Protein AF-A0A7W0KZ09-F1 (afdb_monomer)

Secondary structure (DSSP, 8-state):
--B---B--S-TTSS---HHHHHHTTS-STT-TTEEE-SSEEEEEEEETTEEEEEEEE-TTSS-EEEEESTTHHHHHHHHHHHHTTTSPPPP--SS-HHHHHHHHHTTT------S-HHHHHHHHHHTTT--

Sequence (132 aa):
MPTAGAALDAPVGAVPLEPMRTLSWYRHGRGDPTTELSSAGMWRASWTPDGPATVHLDWSSGAAVVESWGPGGDHAGRAAVAMLAADRVPPTPADVHPLVTEAARRHRGVRSGASGDLYHALLPTILAQRIT

Mean predicted aligned error: 6.08 Å

Structure (mmCIF, N/CA/C/O backbone):
data_AF-A0A7W0KZ09-F1
#
_entry.id   AF-A0A7W0KZ09-F1
#
loop_
_atom_site.group_PDB
_atom_site.id
_atom_site.type_symbol
_atom_site.label_atom_id
_atom_site.label_alt_id
_atom_site.label_comp_id
_atom_site.label_asym_id
_atom_site.label_entity_id
_atom_site.label_seq_id
_atom_site.pdbx_PDB_ins_code
_atom_site.Cartn_x
_atom_site.Cartn_y
_atom_site.Cartn_z
_atom_site.occupancy
_atom_site.B_iso_or_equiv
_atom_site.auth_seq_id
_atom_site.auth_comp_id
_atom_site.auth_asym_id
_atom_site.auth_atom_id
_atom_site.pdbx_PDB_model_num
ATOM 1 N N . MET A 1 1 ? 1.837 7.686 -21.867 1.00 52.03 1 MET A N 1
ATOM 2 C CA . MET A 1 1 ? 0.389 7.774 -21.588 1.00 52.03 1 MET A CA 1
ATOM 3 C C . MET A 1 1 ? 0.114 6.932 -20.351 1.00 52.03 1 MET A C 1
ATOM 5 O O . MET A 1 1 ? 0.733 5.876 -20.268 1.00 52.03 1 MET A O 1
ATOM 9 N N . PRO A 1 2 ? -0.714 7.382 -19.390 1.00 55.72 2 PRO A N 1
ATOM 10 C CA . PRO 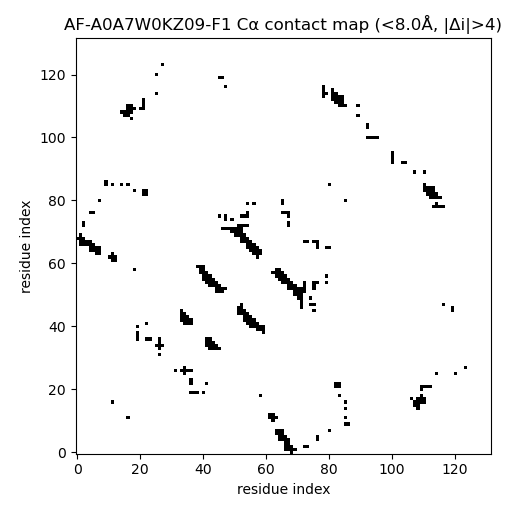A 1 2 ? -1.267 6.490 -18.369 1.00 55.72 2 PRO A CA 1
ATOM 11 C C . PRO A 1 2 ? -1.896 5.283 -19.064 1.00 55.72 2 PRO A C 1
ATOM 13 O O . PRO A 1 2 ? -2.609 5.467 -20.055 1.00 55.72 2 PRO A O 1
ATOM 16 N N . THR A 1 3 ? -1.640 4.071 -18.582 1.00 58.28 3 THR A N 1
ATOM 17 C CA . THR A 1 3 ? -2.498 2.944 -18.952 1.00 58.28 3 THR A CA 1
ATOM 18 C C . THR A 1 3 ? -3.756 3.148 -18.123 1.00 58.28 3 THR A C 1
ATOM 20 O O . THR A 1 3 ? -3.677 3.158 -16.895 1.00 58.28 3 THR A O 1
ATOM 23 N N . ALA A 1 4 ? -4.867 3.482 -18.786 1.00 50.03 4 ALA A N 1
ATOM 24 C CA . ALA A 1 4 ? -6.090 3.917 -18.121 1.00 50.03 4 ALA A CA 1
ATOM 25 C C . ALA A 1 4 ? -6.450 2.964 -16.974 1.00 50.03 4 ALA A C 1
ATOM 27 O O . ALA A 1 4 ? -6.497 1.747 -17.153 1.00 50.03 4 ALA A O 1
ATOM 28 N N . GLY A 1 5 ? -6.631 3.570 -15.800 1.00 46.84 5 GLY A N 1
ATOM 29 C CA . GLY A 1 5 ? -6.838 2.907 -14.530 1.00 46.84 5 GLY A CA 1
ATOM 30 C C . GLY A 1 5 ? -7.958 1.885 -14.589 1.00 46.84 5 GLY A C 1
ATOM 31 O O . GLY A 1 5 ? -9.051 2.171 -15.080 1.00 46.84 5 GLY A O 1
ATOM 32 N N . ALA A 1 6 ? -7.698 0.695 -14.053 1.00 49.59 6 ALA A N 1
ATOM 33 C CA . ALA A 1 6 ? -8.784 -0.164 -13.630 1.00 49.59 6 ALA A CA 1
ATOM 34 C C . ALA A 1 6 ? -9.542 0.603 -12.541 1.00 49.59 6 ALA A C 1
ATOM 36 O O . ALA A 1 6 ? -9.096 0.680 -11.394 1.00 49.59 6 ALA A O 1
ATOM 37 N N . ALA A 1 7 ? -10.669 1.214 -12.909 1.00 47.88 7 ALA A N 1
ATOM 38 C CA . ALA A 1 7 ? -11.640 1.634 -11.924 1.00 47.88 7 ALA A CA 1
ATOM 39 C C . ALA A 1 7 ? -11.978 0.389 -11.106 1.00 47.88 7 ALA A C 1
ATOM 41 O O . ALA A 1 7 ? -12.331 -0.660 -11.653 1.00 47.88 7 ALA A O 1
ATOM 42 N N . LEU A 1 8 ? -11.833 0.488 -9.791 1.00 49.53 8 LEU A N 1
ATOM 43 C CA . LEU A 1 8 ? -12.543 -0.441 -8.947 1.00 49.53 8 LEU A CA 1
ATOM 44 C C . LEU A 1 8 ? -14.027 -0.140 -9.135 1.00 49.53 8 LEU A C 1
ATOM 46 O O . LEU A 1 8 ? -14.566 0.738 -8.476 1.00 49.53 8 LEU A O 1
ATOM 50 N N . ASP A 1 9 ? -14.704 -0.931 -9.966 1.00 42.09 9 ASP A N 1
ATOM 51 C CA . ASP A 1 9 ? -16.166 -1.088 -9.918 1.00 42.09 9 ASP A CA 1
ATOM 52 C C . ASP A 1 9 ? -16.609 -1.801 -8.620 1.00 42.09 9 ASP A C 1
ATOM 54 O O . ASP A 1 9 ? -17.742 -2.256 -8.485 1.00 42.09 9 ASP A O 1
ATOM 58 N N . ALA A 1 10 ? -15.718 -1.919 -7.631 1.00 42.12 10 ALA A N 1
ATOM 59 C CA . ALA A 1 10 ? -16.095 -2.248 -6.275 1.00 42.12 10 ALA A CA 1
ATOM 60 C C . ALA A 1 10 ? -16.625 -0.962 -5.625 1.00 42.12 10 ALA A C 1
ATOM 62 O O . ALA A 1 10 ? -15.835 -0.053 -5.353 1.00 42.12 10 ALA A O 1
ATOM 63 N N . PRO A 1 11 ? -17.936 -0.847 -5.344 1.00 45.50 11 PRO A N 1
ATOM 64 C CA . PRO A 1 11 ? -18.437 0.284 -4.590 1.00 45.50 11 PRO A CA 1
ATOM 65 C C . PRO A 1 11 ? -17.756 0.281 -3.221 1.00 45.50 11 PRO A C 1
ATOM 67 O O . PRO A 1 11 ? -18.100 -0.503 -2.337 1.00 45.50 11 PRO A O 1
ATOM 70 N N . VAL A 1 12 ? -16.836 1.222 -3.013 1.00 50.22 12 VAL A N 1
ATOM 71 C CA . VAL A 1 12 ? -16.247 1.529 -1.698 1.00 50.22 12 VAL A CA 1
ATOM 72 C C . VAL A 1 12 ? -17.326 1.944 -0.672 1.00 50.22 12 VAL A C 1
ATOM 74 O O . VAL A 1 12 ? -17.047 2.077 0.513 1.00 50.22 12 VAL A O 1
ATOM 77 N N . GLY A 1 13 ? -18.591 2.076 -1.089 1.00 46.03 13 GLY A N 1
ATOM 78 C CA . GLY A 1 13 ? -19.722 2.458 -0.246 1.00 46.03 13 GLY A CA 1
ATOM 79 C C . GLY A 1 13 ? -20.557 1.328 0.375 1.00 46.03 13 GLY A C 1
ATOM 80 O O . GLY A 1 13 ? -21.361 1.629 1.252 1.00 46.03 13 GLY A O 1
ATOM 81 N N . ALA A 1 14 ? -20.423 0.055 -0.029 1.00 54.62 14 ALA A N 1
ATOM 82 C CA . ALA A 1 14 ? -21.292 -1.005 0.519 1.00 54.62 14 ALA A CA 1
ATOM 83 C C . ALA A 1 14 ? -20.873 -1.466 1.929 1.00 54.62 14 ALA A C 1
ATOM 85 O O . ALA A 1 14 ? -21.700 -1.935 2.712 1.00 54.62 14 ALA A O 1
ATOM 86 N N . VAL A 1 15 ? -19.588 -1.319 2.265 1.00 62.88 15 VAL A N 1
ATOM 87 C CA . VAL A 1 15 ? -19.010 -1.708 3.556 1.00 62.88 15 VAL A CA 1
ATOM 88 C C . VAL A 1 15 ? -18.068 -0.590 4.015 1.00 62.88 15 VAL A C 1
ATOM 90 O O . VAL A 1 15 ? -17.276 -0.126 3.198 1.00 62.88 15 VAL A O 1
ATOM 93 N N . PRO A 1 1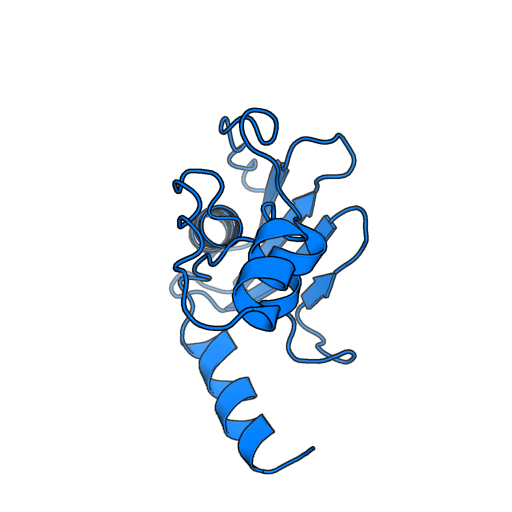6 ? -18.093 -0.162 5.294 1.00 74.94 16 PRO A N 1
ATOM 94 C CA . PRO A 1 16 ? -17.195 0.884 5.786 1.00 74.94 16 PRO A CA 1
ATOM 95 C C . PRO A 1 16 ? -15.731 0.565 5.465 1.00 74.94 16 PRO A C 1
ATOM 97 O O . PRO A 1 16 ? -15.279 -0.533 5.787 1.00 74.94 16 PRO A O 1
ATOM 100 N N . LEU A 1 17 ? -14.993 1.505 4.869 1.00 85.38 17 LEU A N 1
ATOM 101 C CA . LEU A 1 17 ? -13.561 1.398 4.573 1.00 85.38 17 LEU A CA 1
ATOM 102 C C . LEU A 1 17 ? -12.814 2.565 5.232 1.00 85.38 17 LEU A C 1
ATOM 104 O O . LEU A 1 17 ? -13.272 3.703 5.190 1.00 85.38 17 LEU A O 1
ATOM 108 N N . GLU A 1 18 ? -11.648 2.293 5.818 1.00 90.06 18 GLU A N 1
ATOM 109 C CA . GLU A 1 18 ? -10.709 3.305 6.320 1.00 90.06 18 GLU A CA 1
ATOM 110 C C . GLU A 1 18 ? -9.415 3.249 5.482 1.00 90.06 18 GLU A C 1
ATOM 112 O O . GLU A 1 18 ? -8.449 2.598 5.907 1.00 90.06 18 GLU A O 1
ATOM 117 N N . PRO A 1 19 ? -9.363 3.890 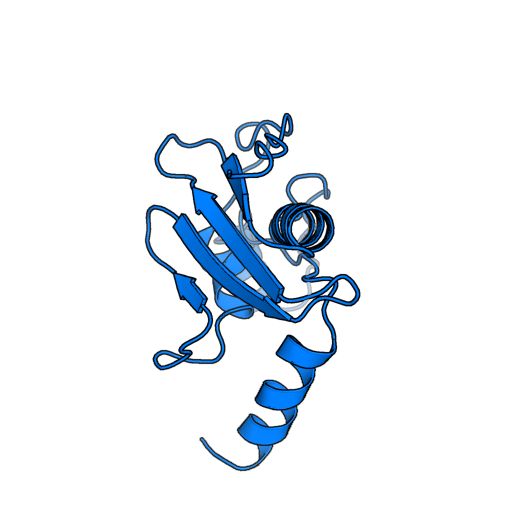4.290 1.00 91.31 19 PRO A N 1
ATOM 118 C CA . PRO A 1 19 ? -8.250 3.737 3.347 1.00 91.31 19 PRO A CA 1
ATOM 119 C C . PRO A 1 19 ? -6.910 4.151 3.943 1.00 91.31 19 PRO A C 1
ATOM 121 O O . PRO A 1 19 ? -5.945 3.400 3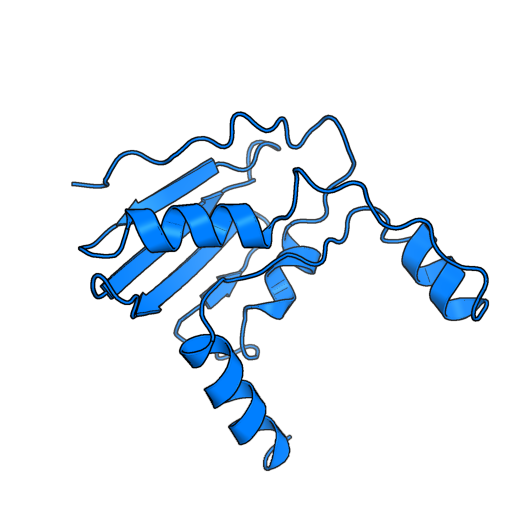.862 1.00 91.31 19 PRO A O 1
ATOM 124 N N . MET A 1 20 ? -6.861 5.291 4.639 1.00 92.31 20 MET A N 1
ATOM 125 C CA . MET A 1 20 ? -5.630 5.768 5.272 1.00 92.31 20 MET A CA 1
ATOM 126 C C . MET A 1 20 ? -5.028 4.746 6.236 1.00 92.31 20 MET A C 1
ATOM 128 O O . MET A 1 20 ? -3.831 4.487 6.190 1.00 92.31 20 MET A O 1
ATOM 132 N N . ARG A 1 21 ? -5.838 4.162 7.129 1.00 92.44 21 ARG A N 1
ATOM 133 C CA . ARG A 1 21 ? -5.336 3.185 8.106 1.00 92.44 21 ARG A CA 1
ATOM 134 C C . ARG A 1 21 ? -4.955 1.877 7.432 1.00 92.44 21 ARG A C 1
ATOM 136 O O . ARG A 1 21 ? -3.883 1.355 7.712 1.00 92.44 21 ARG A O 1
ATOM 143 N N . THR A 1 22 ? -5.799 1.404 6.521 1.00 92.62 22 THR A N 1
ATOM 144 C CA . THR A 1 22 ? -5.569 0.193 5.722 1.00 92.62 22 THR A CA 1
ATOM 145 C C . THR A 1 22 ? -4.254 0.280 4.951 1.00 92.62 22 THR A C 1
ATOM 147 O O . THR A 1 22 ? -3.429 -0.625 5.019 1.00 92.62 22 THR A O 1
ATOM 150 N N . LEU A 1 23 ? -4.020 1.400 4.269 1.00 94.25 23 LEU A N 1
ATOM 151 C CA . LEU A 1 23 ? -2.863 1.574 3.401 1.00 94.25 23 LEU A CA 1
ATOM 152 C C . LEU A 1 23 ? -1.607 2.045 4.142 1.00 94.25 23 LEU A C 1
ATOM 154 O O . LEU A 1 23 ? -0.502 1.883 3.627 1.00 94.25 23 LEU A O 1
ATOM 158 N N . SER A 1 24 ? -1.742 2.571 5.366 1.00 93.44 24 SER A N 1
ATOM 159 C CA . SER A 1 24 ? -0.598 3.013 6.177 1.00 93.44 24 SER A CA 1
ATOM 160 C C . SER A 1 24 ? 0.450 1.928 6.401 1.00 93.44 24 SER A C 1
ATOM 162 O O . SER A 1 24 ? 1.627 2.255 6.533 1.00 93.44 24 SER A O 1
ATOM 164 N N . TRP A 1 25 ? 0.039 0.657 6.383 1.00 89.94 25 TRP A N 1
ATOM 165 C CA . TRP A 1 25 ? 0.924 -0.490 6.563 1.00 89.94 25 TRP A CA 1
ATOM 166 C C . TRP A 1 25 ? 1.955 -0.656 5.440 1.00 89.94 25 TRP A C 1
ATOM 168 O O . TRP A 1 25 ? 3.001 -1.265 5.643 1.00 89.94 25 TRP A O 1
ATOM 178 N N . TYR A 1 26 ? 1.680 -0.099 4.261 1.00 92.75 26 TYR A N 1
ATOM 179 C CA . TYR A 1 26 ? 2.556 -0.208 3.099 1.00 92.75 26 TYR A CA 1
ATOM 180 C C . TYR A 1 26 ? 3.572 0.931 2.998 1.00 92.75 26 TYR A C 1
ATOM 182 O O . TYR A 1 26 ? 4.471 0.855 2.165 1.00 92.75 26 TYR A O 1
ATOM 190 N N . ARG A 1 27 ? 3.461 1.967 3.839 1.00 93.31 27 ARG A N 1
ATOM 191 C CA . ARG A 1 27 ? 4.453 3.042 3.927 1.00 93.31 27 ARG A CA 1
ATOM 192 C C . ARG A 1 27 ? 5.497 2.697 4.989 1.00 93.31 27 ARG A C 1
ATOM 194 O O . ARG A 1 27 ? 5.180 2.622 6.179 1.00 93.31 27 ARG A O 1
ATOM 201 N N . HIS A 1 28 ? 6.752 2.554 4.586 1.00 89.69 28 HIS A N 1
ATOM 202 C CA . HIS A 1 28 ? 7.854 2.142 5.455 1.00 89.69 28 HIS A CA 1
ATOM 203 C C . HIS A 1 28 ? 8.446 3.320 6.245 1.00 89.69 28 HIS A C 1
ATOM 205 O O . HIS A 1 28 ? 9.568 3.766 6.019 1.00 89.69 28 HIS A O 1
ATOM 211 N N . GLY A 1 29 ? 7.669 3.823 7.208 1.00 86.69 29 GLY A N 1
ATOM 212 C CA . GLY A 1 29 ? 8.038 4.967 8.046 1.00 86.69 29 GLY A CA 1
ATOM 213 C C . GLY A 1 29 ? 7.678 6.321 7.425 1.00 86.69 29 GLY A C 1
ATOM 214 O O . GLY A 1 29 ? 7.132 6.409 6.331 1.00 86.69 29 GLY A O 1
ATOM 215 N N . ARG A 1 30 ? 7.929 7.421 8.149 1.00 86.19 30 ARG A N 1
ATOM 216 C CA . ARG A 1 30 ? 7.574 8.778 7.674 1.00 86.19 30 ARG A CA 1
ATOM 217 C C . ARG A 1 30 ? 8.445 9.276 6.518 1.00 86.19 30 ARG A C 1
ATOM 219 O O . ARG A 1 30 ? 7.985 10.129 5.774 1.00 86.19 30 ARG A O 1
ATOM 226 N N . GLY A 1 31 ? 9.677 8.781 6.414 1.00 88.12 31 GLY A N 1
ATOM 227 C CA . GLY A 1 31 ? 10.646 9.174 5.389 1.00 88.12 31 GLY A CA 1
ATOM 228 C C . GLY A 1 31 ? 10.702 8.230 4.190 1.00 88.12 31 GLY A C 1
ATOM 229 O O . GLY A 1 31 ? 11.691 8.271 3.469 1.00 88.12 31 GLY A O 1
ATOM 230 N N . ASP A 1 32 ? 9.704 7.358 4.012 1.00 92.00 32 ASP A N 1
ATOM 231 C CA . ASP A 1 32 ? 9.635 6.442 2.872 1.00 92.00 32 ASP A CA 1
ATOM 232 C C . ASP A 1 32 ? 9.599 7.244 1.555 1.00 92.00 32 ASP A C 1
ATOM 234 O O . ASP A 1 32 ? 8.605 7.923 1.290 1.00 92.00 32 ASP A O 1
ATOM 238 N N . PRO A 1 33 ? 10.651 7.183 0.717 1.00 92.62 33 PRO A N 1
ATOM 239 C CA . PRO A 1 33 ? 10.700 7.954 -0.521 1.00 92.62 33 PRO A CA 1
ATOM 240 C C . PRO A 1 33 ? 9.842 7.335 -1.633 1.00 92.62 33 PRO A C 1
ATOM 242 O O . PRO A 1 33 ? 9.685 7.939 -2.691 1.00 92.62 33 PRO A O 1
ATOM 245 N N . THR A 1 34 ? 9.323 6.122 -1.428 1.00 93.81 34 THR A N 1
ATOM 246 C CA . THR A 1 34 ? 8.563 5.369 -2.431 1.00 93.81 34 THR A CA 1
ATOM 247 C C . THR A 1 34 ? 7.060 5.440 -2.221 1.00 93.81 34 THR A C 1
ATOM 249 O O . THR A 1 34 ? 6.328 5.100 -3.147 1.00 93.81 34 THR A O 1
ATOM 252 N N . THR A 1 35 ? 6.592 5.879 -1.047 1.00 95.56 35 THR A N 1
ATOM 253 C CA . THR A 1 35 ? 5.165 5.898 -0.706 1.00 95.56 35 THR A CA 1
ATOM 254 C C . THR A 1 35 ? 4.755 7.214 -0.043 1.00 95.56 35 THR A C 1
ATOM 256 O O . THR A 1 35 ? 5.129 7.498 1.096 1.00 95.56 35 THR A O 1
ATOM 259 N N . GLU A 1 36 ? 3.888 7.975 -0.708 1.00 96.50 36 GLU A N 1
ATOM 260 C CA . GLU A 1 36 ? 3.202 9.130 -0.126 1.00 96.50 36 GLU A CA 1
ATOM 261 C C . GLU A 1 36 ? 1.778 8.733 0.268 1.00 96.50 36 GLU A C 1
ATOM 263 O O . GLU A 1 36 ? 1.076 8.074 -0.493 1.00 96.50 36 GLU A O 1
ATOM 268 N N . LEU A 1 37 ? 1.335 9.132 1.462 1.00 96.19 37 LEU A N 1
ATOM 269 C CA . LEU A 1 37 ? -0.000 8.818 1.968 1.00 96.19 37 LEU A CA 1
ATOM 270 C C . LEU A 1 37 ? -0.614 10.051 2.627 1.00 96.19 37 LEU A C 1
ATOM 272 O O . LEU A 1 37 ? -0.052 10.581 3.592 1.00 96.19 37 LEU A O 1
ATOM 276 N N . SER A 1 38 ? -1.786 10.455 2.142 1.00 94.62 38 SER A N 1
ATOM 277 C CA . SER A 1 38 ? -2.546 11.617 2.603 1.00 94.62 38 SER A CA 1
ATOM 278 C C . SER A 1 38 ? -3.987 11.237 2.960 1.00 94.62 38 SER A C 1
ATOM 280 O O . SER A 1 38 ? -4.365 10.069 2.924 1.00 94.62 38 SER A O 1
ATOM 282 N N . SER A 1 39 ? -4.809 12.223 3.324 1.00 92.62 39 SER A N 1
ATOM 283 C CA . SER A 1 39 ? -6.250 12.020 3.509 1.00 92.62 39 SER A CA 1
ATOM 284 C C . SER A 1 39 ? -7.020 11.828 2.208 1.00 92.62 39 SER A C 1
ATOM 286 O O . SER A 1 39 ? -8.148 11.350 2.267 1.00 92.62 39 SER A O 1
ATOM 288 N N . ALA A 1 40 ? -6.435 12.189 1.064 1.00 92.62 40 ALA A N 1
ATOM 289 C CA . ALA A 1 40 ? -7.081 12.127 -0.244 1.00 92.62 40 ALA A CA 1
ATOM 290 C C . ALA A 1 40 ? -6.626 10.928 -1.086 1.00 92.62 40 ALA A C 1
ATOM 292 O O . ALA A 1 40 ? -7.365 10.501 -1.968 1.00 92.62 40 ALA A O 1
ATOM 293 N N . GLY A 1 41 ? -5.441 10.377 -0.817 1.00 95.31 41 GLY A N 1
ATOM 294 C CA . GLY A 1 41 ? -4.903 9.309 -1.643 1.00 95.31 41 GLY A CA 1
ATOM 295 C C . GLY A 1 41 ? -3.551 8.763 -1.200 1.00 95.31 41 GLY A C 1
ATOM 296 O O . GLY A 1 41 ? -2.962 9.201 -0.204 1.00 95.31 41 GLY A O 1
ATOM 297 N N . MET A 1 42 ? -3.061 7.800 -1.975 1.00 96.62 42 MET A N 1
ATOM 298 C CA . MET A 1 42 ? -1.738 7.203 -1.844 1.00 96.62 42 MET A CA 1
ATOM 299 C C . MET A 1 42 ? -1.027 7.193 -3.194 1.00 96.62 42 MET A C 1
ATOM 301 O O . MET A 1 42 ? -1.574 6.690 -4.173 1.00 96.62 42 MET A O 1
ATOM 305 N N . TRP A 1 43 ? 0.217 7.658 -3.217 1.00 97.06 43 TRP A N 1
ATOM 306 C CA . TRP A 1 43 ? 1.144 7.422 -4.321 1.00 97.06 43 TRP A CA 1
ATOM 307 C C . TRP A 1 43 ? 2.141 6.352 -3.917 1.00 97.06 43 TRP A C 1
ATOM 309 O O . TRP A 1 43 ? 2.647 6.373 -2.794 1.00 97.06 43 TRP A O 1
ATOM 319 N N . ARG A 1 44 ? 2.450 5.431 -4.829 1.00 96.06 44 ARG A N 1
ATOM 320 C CA . ARG A 1 44 ? 3.493 4.429 -4.609 1.00 96.06 44 ARG A CA 1
ATOM 321 C C . ARG A 1 44 ? 4.282 4.169 -5.883 1.00 96.06 44 ARG A C 1
ATOM 323 O O . ARG A 1 44 ? 3.699 3.847 -6.914 1.00 96.06 44 ARG A O 1
ATOM 330 N N . ALA A 1 45 ? 5.602 4.259 -5.792 1.00 95.69 45 ALA A N 1
ATOM 331 C CA . ALA A 1 45 ? 6.525 3.777 -6.810 1.00 95.69 45 ALA A CA 1
ATOM 332 C C . ALA A 1 45 ? 7.035 2.385 -6.417 1.00 95.69 45 ALA A C 1
ATOM 334 O O . ALA A 1 45 ? 7.349 2.131 -5.254 1.00 95.69 45 ALA A O 1
ATOM 335 N N . SER A 1 46 ? 7.099 1.451 -7.360 1.00 93.69 46 SER A N 1
ATOM 336 C CA . SER A 1 46 ? 7.559 0.083 -7.099 1.00 93.69 46 SER A CA 1
ATOM 337 C C . SER A 1 46 ? 8.267 -0.507 -8.315 1.00 93.69 46 SER A C 1
ATOM 339 O O . SER A 1 46 ? 8.067 -0.091 -9.457 1.00 93.69 46 SER A O 1
ATOM 341 N N . TRP A 1 47 ? 9.120 -1.493 -8.054 1.00 94.00 47 TRP A N 1
ATOM 342 C CA . TRP A 1 47 ? 9.731 -2.318 -9.090 1.00 94.00 47 TRP A CA 1
ATOM 343 C C . TRP A 1 47 ? 8.984 -3.642 -9.154 1.00 94.00 47 TRP A C 1
ATOM 345 O O . TRP A 1 47 ? 9.068 -4.431 -8.217 1.00 94.00 47 TRP A O 1
ATOM 355 N N . THR A 1 48 ? 8.258 -3.869 -10.243 1.00 92.56 48 THR A N 1
ATOM 356 C CA . THR A 1 48 ? 7.464 -5.085 -10.455 1.00 92.56 48 THR A CA 1
ATOM 357 C C . THR A 1 48 ? 8.239 -6.091 -11.317 1.00 92.56 48 THR A C 1
ATOM 359 O O . THR A 1 48 ? 9.239 -5.714 -11.939 1.00 92.56 48 THR A O 1
ATOM 362 N N . PRO A 1 49 ? 7.787 -7.355 -11.426 1.00 91.56 49 PRO A N 1
ATOM 363 C CA . PRO A 1 49 ? 8.362 -8.315 -12.373 1.00 91.56 49 PRO A CA 1
ATOM 364 C C . PRO A 1 49 ? 8.361 -7.826 -13.830 1.00 91.56 49 PRO A C 1
ATOM 366 O O . PRO A 1 49 ? 9.270 -8.163 -14.584 1.00 91.56 49 PRO A O 1
ATOM 369 N N . ASP A 1 50 ? 7.385 -6.990 -14.195 1.00 92.50 50 ASP A N 1
ATOM 370 C CA . ASP A 1 50 ? 7.205 -6.445 -15.546 1.00 92.50 50 ASP A CA 1
ATOM 371 C C . ASP A 1 50 ? 7.931 -5.093 -15.741 1.00 92.50 50 ASP A C 1
ATOM 373 O O . ASP A 1 50 ? 7.859 -4.476 -16.803 1.00 92.50 50 ASP A O 1
ATOM 377 N N . GLY A 1 51 ? 8.662 -4.621 -14.722 1.00 94.69 51 GLY A N 1
ATOM 378 C CA . GLY A 1 51 ? 9.439 -3.381 -14.739 1.00 94.69 51 GLY A CA 1
ATOM 379 C C . GLY A 1 51 ? 8.940 -2.315 -13.753 1.00 94.69 51 GLY A C 1
ATOM 380 O O . GLY A 1 51 ? 8.088 -2.591 -12.899 1.00 94.69 51 GLY A O 1
ATOM 381 N N . PRO A 1 52 ? 9.490 -1.088 -13.821 1.00 95.62 52 PRO A N 1
ATOM 382 C CA . PRO A 1 52 ? 9.129 -0.016 -12.902 1.00 95.62 52 PRO A CA 1
ATOM 383 C C . PRO A 1 52 ? 7.681 0.425 -13.114 1.00 95.62 52 PRO A C 1
ATOM 385 O O . PRO A 1 52 ? 7.193 0.492 -14.247 1.00 95.62 52 PRO A O 1
ATOM 388 N N . ALA A 1 53 ? 7.012 0.753 -12.016 1.00 95.50 53 ALA A N 1
ATOM 389 C CA . ALA A 1 53 ? 5.648 1.240 -12.039 1.00 95.50 53 ALA A CA 1
ATOM 390 C C . ALA A 1 53 ? 5.399 2.286 -10.956 1.00 95.50 53 ALA A C 1
ATOM 392 O O . ALA A 1 53 ? 5.991 2.246 -9.876 1.00 95.50 53 ALA A O 1
ATOM 393 N N . THR A 1 54 ? 4.458 3.175 -11.242 1.00 96.69 54 THR A N 1
ATOM 394 C CA . THR A 1 54 ? 3.873 4.081 -10.255 1.00 96.69 54 THR A CA 1
ATOM 395 C C . THR A 1 54 ? 2.379 3.823 -10.206 1.00 96.69 54 THR A C 1
ATOM 397 O O . THR A 1 54 ? 1.773 3.553 -11.242 1.00 96.69 54 THR A O 1
ATOM 400 N N . VAL A 1 55 ? 1.788 3.919 -9.020 1.00 95.75 55 VAL A N 1
ATOM 401 C CA . VAL A 1 55 ? 0.338 3.907 -8.825 1.00 95.75 55 VAL A CA 1
ATOM 402 C C . VAL A 1 55 ? -0.115 5.096 -8.003 1.00 95.75 55 VAL A C 1
ATOM 404 O O . VAL A 1 55 ? 0.604 5.563 -7.116 1.00 95.75 55 VAL A O 1
ATOM 407 N N . HIS A 1 56 ? -1.332 5.535 -8.290 1.00 96.50 56 HIS A N 1
ATOM 408 C CA . HIS A 1 56 ? -2.073 6.513 -7.516 1.00 96.50 56 HIS A CA 1
ATOM 409 C C . HIS A 1 56 ? -3.415 5.897 -7.140 1.00 96.50 56 HIS A C 1
ATOM 411 O O . HIS A 1 56 ? -4.168 5.479 -8.017 1.00 96.50 56 HIS A O 1
ATOM 417 N N . LEU A 1 57 ? -3.697 5.814 -5.843 1.00 94.44 57 LEU A N 1
ATOM 418 C CA . LEU A 1 57 ? -5.036 5.538 -5.343 1.00 94.44 57 LEU A CA 1
ATOM 419 C C . LEU A 1 57 ? -5.637 6.841 -4.837 1.00 94.44 57 LEU A C 1
ATOM 421 O O . LEU A 1 57 ? -5.173 7.360 -3.825 1.00 94.44 57 LEU A O 1
ATOM 425 N N . ASP A 1 58 ? -6.675 7.326 -5.502 1.00 93.06 58 ASP A N 1
ATOM 426 C CA . ASP A 1 58 ? -7.452 8.490 -5.082 1.00 93.06 58 ASP A CA 1
ATOM 427 C C . ASP A 1 58 ? -8.742 8.018 -4.411 1.00 93.06 58 ASP A C 1
ATOM 429 O O . ASP A 1 58 ? -9.452 7.187 -4.967 1.00 93.06 58 ASP A O 1
ATOM 433 N N . TRP A 1 59 ? -9.063 8.529 -3.225 1.00 90.94 59 TRP A N 1
ATOM 434 C CA . TRP A 1 59 ? -10.368 8.322 -2.581 1.00 90.94 59 TRP A CA 1
ATOM 435 C C . TRP A 1 59 ? -11.014 9.634 -2.123 1.00 90.94 59 TRP A C 1
ATOM 437 O O . TRP A 1 59 ? -11.891 9.641 -1.255 1.00 90.94 59 TRP A O 1
ATOM 447 N N . SER A 1 60 ? -10.602 10.760 -2.702 1.00 89.88 60 SER A N 1
ATOM 448 C CA . SER A 1 60 ? -11.095 12.101 -2.374 1.00 89.88 60 SER A CA 1
ATOM 449 C C . SER A 1 60 ? -12.594 12.270 -2.644 1.00 89.88 60 SER A C 1
ATOM 451 O O . SER A 1 60 ? -13.276 13.011 -1.937 1.00 89.88 60 SER A O 1
ATOM 453 N N . SER A 1 61 ? -13.121 11.534 -3.624 1.00 85.62 61 SER A N 1
ATOM 454 C CA . SER A 1 61 ? -14.538 11.526 -4.006 1.00 85.62 61 SER A CA 1
ATOM 455 C C . SER A 1 61 ? -15.416 10.605 -3.146 1.00 85.62 61 SER A C 1
ATOM 457 O O . SER A 1 61 ? -16.629 10.547 -3.343 1.00 85.62 61 SER A O 1
ATOM 459 N N . GLY A 1 62 ? -14.822 9.860 -2.206 1.00 80.12 62 GLY A N 1
ATOM 460 C CA . GLY A 1 62 ? -15.495 8.806 -1.440 1.00 80.12 62 GLY A CA 1
ATOM 461 C C . GLY A 1 62 ? -15.514 7.436 -2.132 1.00 80.12 62 GLY A C 1
ATOM 462 O O . GLY A 1 62 ? -15.856 6.443 -1.491 1.00 80.12 62 GLY A O 1
ATOM 463 N N . ALA A 1 63 ? -15.095 7.354 -3.398 1.00 80.50 63 ALA A N 1
ATOM 464 C CA . ALA A 1 63 ? -14.817 6.106 -4.104 1.00 80.50 63 ALA A CA 1
ATOM 465 C C . ALA A 1 63 ? -13.319 5.997 -4.414 1.00 80.50 63 ALA A C 1
ATOM 467 O O . ALA A 1 63 ? -12.698 6.997 -4.767 1.00 80.50 63 ALA A O 1
ATOM 468 N N . ALA A 1 64 ? -12.744 4.797 -4.279 1.00 84.19 64 ALA A N 1
ATOM 469 C CA . ALA A 1 64 ? -11.332 4.574 -4.578 1.00 84.19 64 ALA A CA 1
ATOM 470 C C . ALA A 1 64 ? -11.122 4.349 -6.082 1.00 84.19 64 ALA A C 1
ATOM 472 O O . ALA A 1 64 ? -11.658 3.400 -6.653 1.00 84.19 64 ALA A O 1
ATOM 473 N N . VAL A 1 65 ? -10.306 5.192 -6.703 1.00 88.94 65 VAL A N 1
ATOM 474 C CA . VAL A 1 65 ? -9.890 5.108 -8.104 1.00 88.94 65 VAL A CA 1
ATOM 475 C C . VAL A 1 65 ? -8.405 4.784 -8.145 1.00 88.94 65 VAL A C 1
ATOM 477 O O . VAL A 1 65 ? -7.628 5.370 -7.396 1.00 88.94 65 VAL A O 1
ATOM 480 N N . VAL A 1 66 ? -8.009 3.843 -9.003 1.00 91.25 66 VAL A N 1
ATOM 481 C CA . VAL A 1 66 ? -6.611 3.429 -9.155 1.00 91.25 66 VAL A CA 1
ATOM 482 C C . VAL A 1 66 ? -6.117 3.819 -10.536 1.00 91.25 66 VAL A C 1
ATOM 484 O O . VAL A 1 66 ? -6.658 3.368 -11.540 1.00 91.25 66 VAL A O 1
ATOM 487 N N . GLU A 1 67 ? -5.047 4.597 -10.589 1.00 94.81 67 GLU A N 1
ATOM 488 C CA . GLU A 1 67 ? -4.298 4.894 -11.806 1.00 94.81 67 GLU A CA 1
ATOM 489 C C . GLU A 1 67 ? -2.906 4.265 -11.727 1.00 94.81 67 GLU A C 1
ATOM 491 O O . GLU A 1 67 ? -2.333 4.129 -10.642 1.00 94.81 67 GLU A O 1
ATOM 496 N N . SER A 1 68 ? -2.356 3.863 -12.876 1.00 95.56 68 SER A N 1
ATOM 497 C CA . SER A 1 68 ? -1.040 3.228 -12.937 1.00 95.56 68 SER A CA 1
ATOM 498 C C . SER A 1 68 ? -0.244 3.634 -14.177 1.00 95.56 68 SER A C 1
ATOM 500 O O . SER A 1 68 ? -0.800 3.959 -15.230 1.00 95.56 68 SER A O 1
ATOM 502 N N . TRP A 1 69 ? 1.082 3.616 -14.048 1.00 95.81 69 TRP A N 1
ATOM 503 C CA . TRP A 1 69 ? 2.020 4.028 -15.090 1.00 95.81 69 TRP A CA 1
ATOM 504 C C . TRP A 1 69 ? 3.240 3.116 -15.140 1.00 95.81 69 TRP A C 1
ATOM 506 O O . TRP A 1 69 ? 3.646 2.560 -14.123 1.00 95.81 69 TRP A O 1
ATOM 516 N N . GLY A 1 70 ? 3.878 3.067 -16.311 1.00 96.25 70 GLY A N 1
ATOM 517 C CA . GLY A 1 70 ? 5.135 2.355 -16.544 1.00 96.25 70 GLY A CA 1
ATOM 518 C C . GLY A 1 70 ? 4.946 0.918 -17.044 1.00 96.25 70 GLY A C 1
ATOM 519 O O . GLY A 1 70 ? 3.814 0.436 -17.101 1.00 96.25 70 GLY A O 1
ATOM 520 N N . PRO A 1 71 ? 6.043 0.231 -17.422 1.00 95.19 71 PRO A N 1
ATOM 521 C CA . PRO A 1 71 ? 6.006 -1.156 -17.898 1.00 95.19 71 PRO A CA 1
ATOM 522 C C . PRO A 1 71 ? 5.307 -2.129 -16.939 1.00 95.19 71 PRO A C 1
ATOM 524 O O . PRO A 1 71 ? 4.631 -3.047 -17.387 1.00 95.19 71 PRO A O 1
ATOM 527 N N . GLY A 1 72 ? 5.402 -1.879 -15.628 1.00 94.50 72 GLY A N 1
ATOM 528 C CA . GLY A 1 72 ? 4.734 -2.669 -14.593 1.00 94.50 72 GLY A CA 1
ATOM 529 C C . GLY A 1 72 ? 3.348 -2.178 -14.167 1.00 94.50 72 GLY A C 1
ATOM 530 O O . GLY A 1 72 ? 2.850 -2.621 -13.130 1.00 94.50 72 GLY A O 1
ATOM 531 N N . GLY A 1 73 ? 2.744 -1.232 -14.895 1.00 93.31 73 GLY A N 1
ATOM 532 C CA . GLY A 1 73 ? 1.513 -0.544 -14.487 1.00 93.31 73 GLY A CA 1
ATOM 533 C C . GLY A 1 73 ? 0.368 -1.501 -14.154 1.00 93.31 73 GLY A C 1
ATOM 534 O O . GLY A 1 73 ? -0.191 -1.431 -13.064 1.00 93.31 73 GLY A O 1
ATOM 535 N N . ASP A 1 74 ? 0.099 -2.474 -15.026 1.00 91.56 74 ASP A N 1
ATOM 536 C CA . ASP A 1 74 ? -0.982 -3.446 -14.830 1.00 91.56 74 ASP A CA 1
ATOM 537 C C . ASP A 1 74 ? -0.788 -4.303 -13.569 1.00 91.56 74 ASP A C 1
ATOM 539 O O . ASP A 1 74 ? -1.744 -4.590 -12.843 1.00 91.56 74 ASP A O 1
ATOM 543 N N . HIS A 1 75 ? 0.453 -4.716 -13.287 1.00 91.69 75 HIS A N 1
ATOM 544 C CA . HIS A 1 75 ? 0.793 -5.445 -12.067 1.00 91.69 75 HIS A CA 1
ATOM 545 C C . HIS A 1 75 ? 0.544 -4.574 -10.833 1.00 91.69 75 HIS A C 1
ATOM 547 O O . HIS A 1 75 ? -0.150 -4.991 -9.903 1.00 91.69 75 HIS A O 1
ATOM 553 N N . ALA A 1 76 ? 1.076 -3.352 -10.847 1.00 93.25 76 ALA A N 1
ATOM 554 C CA . ALA A 1 76 ? 0.971 -2.430 -9.728 1.00 93.25 76 ALA A CA 1
ATOM 555 C C . ALA A 1 76 ? -0.481 -1.988 -9.478 1.00 93.25 76 ALA A C 1
ATOM 557 O O . ALA A 1 76 ? -0.900 -1.896 -8.328 1.00 93.25 76 ALA A O 1
ATOM 558 N N . GLY A 1 77 ? -1.280 -1.788 -10.529 1.00 92.75 77 GLY A N 1
ATOM 559 C CA . GLY A 1 77 ? -2.702 -1.465 -10.426 1.00 92.75 77 GLY A CA 1
ATOM 560 C C . GLY A 1 77 ? -3.501 -2.581 -9.749 1.00 92.75 77 GLY A C 1
ATOM 561 O O . GLY A 1 77 ? -4.246 -2.323 -8.805 1.00 92.75 77 GLY A O 1
ATOM 562 N N . ARG A 1 78 ? -3.293 -3.847 -10.143 1.00 90.94 78 ARG A N 1
ATOM 563 C CA . ARG A 1 78 ? -3.925 -4.996 -9.463 1.00 90.94 78 ARG A CA 1
ATOM 564 C C . ARG A 1 78 ? -3.479 -5.127 -8.005 1.00 90.94 78 ARG A C 1
ATOM 566 O O . ARG A 1 78 ? -4.302 -5.426 -7.141 1.00 90.94 78 ARG A O 1
ATOM 573 N N . ALA A 1 79 ? -2.200 -4.887 -7.724 1.00 92.06 79 ALA A N 1
ATOM 574 C CA . ALA A 1 79 ? -1.673 -4.862 -6.363 1.00 92.06 79 ALA A CA 1
ATOM 575 C C . ALA A 1 79 ? -2.338 -3.768 -5.512 1.00 92.06 79 ALA A C 1
ATOM 577 O O . ALA A 1 79 ? -2.823 -4.055 -4.422 1.00 92.06 79 ALA A O 1
ATOM 578 N N . ALA A 1 80 ? -2.442 -2.542 -6.030 1.00 92.69 80 ALA A N 1
ATOM 579 C CA . ALA A 1 80 ? -3.120 -1.419 -5.382 1.00 92.69 80 ALA A CA 1
ATOM 580 C C . ALA A 1 80 ? -4.569 -1.759 -4.997 1.00 92.69 80 ALA A C 1
ATOM 582 O O . ALA A 1 80 ? -4.995 -1.512 -3.867 1.00 92.69 80 ALA A O 1
ATOM 583 N N . VAL A 1 81 ? -5.304 -2.406 -5.901 1.00 90.44 81 VAL A N 1
ATOM 584 C CA . VAL A 1 81 ? -6.644 -2.933 -5.620 1.00 90.44 81 VAL A CA 1
ATOM 585 C C . VAL A 1 81 ? -6.624 -3.954 -4.475 1.00 90.44 81 VAL A C 1
ATOM 587 O O . VAL A 1 81 ? -7.392 -3.840 -3.517 1.00 90.44 81 VAL A O 1
ATOM 590 N N . ALA A 1 82 ? -5.724 -4.937 -4.538 1.00 91.19 82 ALA A N 1
ATOM 591 C CA . ALA A 1 82 ? -5.615 -5.996 -3.535 1.00 91.19 82 ALA A CA 1
ATOM 592 C C . ALA A 1 82 ? -5.193 -5.484 -2.143 1.00 91.19 82 ALA A C 1
ATOM 594 O O . ALA A 1 82 ? -5.540 -6.098 -1.128 1.00 91.19 82 ALA A O 1
ATOM 595 N N . MET A 1 83 ? -4.486 -4.353 -2.069 1.00 92.94 83 MET A N 1
ATOM 596 C CA . MET A 1 83 ? -4.105 -3.685 -0.818 1.00 92.94 83 MET A CA 1
ATOM 597 C C . MET A 1 83 ? -5.311 -3.109 -0.069 1.00 92.94 83 MET A C 1
ATOM 599 O O . MET A 1 83 ? -5.316 -3.106 1.162 1.00 92.94 83 MET A O 1
ATOM 603 N N . LEU A 1 84 ? -6.346 -2.657 -0.786 1.00 90.50 84 LEU A N 1
ATOM 604 C CA . LEU A 1 84 ? -7.584 -2.167 -0.174 1.00 90.50 84 LEU A CA 1
ATOM 605 C C . LEU A 1 84 ? -8.438 -3.302 0.398 1.00 90.50 84 LEU A C 1
ATOM 607 O O . LEU A 1 84 ? -9.162 -3.076 1.367 1.00 90.50 84 LEU A O 1
ATOM 611 N N . ALA A 1 85 ? -8.364 -4.502 -0.198 1.00 89.44 85 ALA A N 1
ATOM 612 C CA . ALA A 1 85 ? -9.182 -5.664 0.169 1.00 89.44 85 ALA A CA 1
ATOM 613 C C . ALA A 1 85 ? -10.677 -5.318 0.334 1.00 89.44 85 ALA A C 1
ATOM 615 O O . ALA A 1 85 ? -11.351 -5.797 1.250 1.00 89.44 85 ALA A O 1
ATOM 616 N N . ALA A 1 86 ? -11.181 -4.444 -0.543 1.00 82.56 86 ALA A N 1
ATOM 617 C CA . ALA A 1 86 ? -12.559 -3.955 -0.517 1.00 82.56 86 ALA A CA 1
ATOM 618 C C . ALA A 1 86 ? -13.584 -5.054 -0.856 1.00 82.56 86 ALA A C 1
ATOM 620 O O . ALA A 1 86 ? -14.741 -4.966 -0.458 1.00 82.56 86 ALA A O 1
ATOM 621 N N . ASP A 1 87 ? -13.143 -6.101 -1.550 1.00 79.19 87 ASP A N 1
ATOM 622 C CA . ASP A 1 87 ? -13.904 -7.290 -1.932 1.00 79.19 87 ASP A CA 1
ATOM 623 C C . ASP A 1 87 ? -13.987 -8.352 -0.821 1.00 79.19 87 ASP A C 1
ATOM 625 O O . ASP A 1 87 ? -14.764 -9.303 -0.921 1.00 79.19 87 ASP A O 1
ATOM 629 N N . ARG A 1 88 ? -13.201 -8.215 0.255 1.00 79.31 88 ARG A N 1
ATOM 630 C CA . ARG A 1 88 ? -13.155 -9.201 1.339 1.00 79.31 88 ARG A CA 1
ATOM 631 C C . ARG A 1 88 ? -14.175 -8.889 2.423 1.00 79.31 88 ARG A C 1
ATOM 633 O O . ARG A 1 88 ? -14.273 -7.762 2.912 1.00 79.31 88 ARG A O 1
ATOM 640 N N . VAL A 1 89 ? -14.872 -9.932 2.873 1.00 77.44 89 VAL A N 1
ATOM 641 C CA . VAL A 1 89 ? -15.727 -9.862 4.063 1.00 77.44 89 VAL A CA 1
ATOM 642 C C . VAL A 1 89 ? -14.852 -9.493 5.267 1.00 77.44 89 VAL A C 1
ATOM 644 O O . VAL A 1 89 ? -13.865 -10.192 5.527 1.00 77.44 89 VAL A O 1
ATOM 647 N N . PRO A 1 90 ? -15.176 -8.419 6.011 1.00 73.31 90 PRO A N 1
ATOM 648 C CA . PRO A 1 90 ? -14.423 -8.062 7.203 1.00 73.31 90 PRO A CA 1
ATOM 649 C C . PRO A 1 90 ? -14.452 -9.221 8.206 1.00 73.31 90 PRO A C 1
ATOM 651 O O . PRO A 1 90 ? -15.528 -9.777 8.454 1.00 73.31 90 PRO A O 1
ATOM 654 N N . PRO A 1 91 ? -13.310 -9.597 8.804 1.00 70.38 91 PRO A N 1
ATOM 655 C CA . PRO A 1 91 ? -13.308 -10.634 9.822 1.00 70.38 91 PRO A CA 1
ATOM 656 C C . PRO A 1 91 ? -14.195 -10.201 10.993 1.00 70.38 91 PRO A C 1
ATOM 658 O O . PRO A 1 91 ? -14.157 -9.050 11.435 1.00 70.38 91 PRO A O 1
ATOM 661 N N . THR A 1 92 ? -15.002 -11.130 11.504 1.00 74.00 92 THR A N 1
ATOM 662 C CA . THR A 1 92 ? -15.764 -10.876 12.730 1.00 74.00 92 THR A CA 1
ATOM 663 C C . THR A 1 92 ? -14.772 -10.808 13.891 1.00 74.00 92 THR A C 1
ATOM 665 O O . THR A 1 92 ? -13.952 -11.723 14.013 1.00 74.00 92 THR A O 1
ATOM 668 N N . PRO A 1 93 ? -14.801 -9.758 14.734 1.00 73.00 93 PRO A N 1
ATOM 669 C CA . PRO A 1 93 ? -13.936 -9.699 15.902 1.00 73.00 93 PRO A CA 1
ATOM 670 C C . PRO A 1 93 ? -14.186 -10.926 16.779 1.00 73.00 93 PRO A C 1
ATOM 672 O O . PRO A 1 93 ? -15.290 -11.100 17.289 1.00 73.00 93 PRO A O 1
ATOM 675 N N . ALA A 1 94 ? -13.179 -11.785 16.924 1.00 72.25 94 ALA A N 1
ATOM 676 C CA . ALA A 1 94 ? -13.243 -12.881 17.877 1.00 72.25 94 ALA A CA 1
ATOM 677 C C . ALA A 1 94 ? -13.199 -12.309 19.302 1.00 72.25 94 ALA A C 1
ATOM 679 O O . ALA A 1 94 ? -12.491 -11.330 19.559 1.00 72.25 94 ALA A O 1
ATOM 680 N N . ASP A 1 95 ? -13.930 -12.923 20.231 1.00 80.19 95 ASP A N 1
ATOM 681 C CA . ASP A 1 95 ? -13.867 -12.582 21.654 1.00 80.19 95 ASP A CA 1
ATOM 682 C C . ASP A 1 95 ? -12.552 -13.106 22.253 1.00 80.19 95 ASP A C 1
ATOM 684 O O . ASP A 1 95 ? -12.506 -14.127 22.932 1.00 80.19 95 ASP A O 1
ATOM 688 N N . VAL A 1 96 ? -11.452 -12.417 21.928 1.00 83.62 96 VAL A N 1
ATOM 689 C CA . VAL A 1 96 ? -10.091 -12.760 22.368 1.00 83.62 96 VAL A CA 1
ATOM 690 C C . VAL A 1 96 ? -9.705 -12.005 23.638 1.00 83.62 96 VAL A C 1
ATOM 692 O O . VAL A 1 96 ? -9.516 -12.602 24.690 1.00 83.62 96 VAL A O 1
ATOM 695 N N . HIS A 1 97 ? -9.598 -10.679 23.553 1.00 91.75 97 HIS A N 1
ATOM 696 C CA . HIS A 1 97 ? -9.210 -9.794 24.647 1.00 91.75 97 HIS A CA 1
ATOM 697 C C . HIS A 1 97 ? -10.012 -8.490 24.534 1.00 91.75 97 HIS A C 1
ATOM 699 O O . HIS A 1 97 ? -10.059 -7.933 23.433 1.00 91.75 97 HIS A O 1
ATOM 705 N N . PRO A 1 98 ? -10.577 -7.940 25.630 1.00 91.12 98 PRO A N 1
ATOM 706 C CA . PRO A 1 98 ? -11.491 -6.795 25.568 1.00 91.12 98 PRO A CA 1
ATOM 707 C C . PRO A 1 98 ? -10.962 -5.597 24.769 1.00 91.12 98 PRO A C 1
ATOM 709 O O . PRO A 1 98 ? -11.689 -5.029 23.961 1.00 91.12 98 PRO A O 1
ATOM 712 N N . LEU A 1 99 ? -9.676 -5.254 24.925 1.00 92.31 99 LEU A N 1
ATOM 713 C CA . LEU A 1 99 ? -9.050 -4.157 24.171 1.00 92.31 99 LEU A CA 1
ATOM 714 C C . LEU A 1 99 ? -8.944 -4.432 22.663 1.00 92.31 99 LEU A C 1
ATOM 716 O O . LEU A 1 99 ? -9.102 -3.513 21.866 1.00 92.31 99 LEU A O 1
ATOM 720 N N . VAL A 1 100 ? -8.686 -5.681 22.265 1.00 88.88 100 VAL A N 1
ATOM 721 C CA . VAL A 1 100 ? -8.596 -6.066 20.847 1.00 88.88 100 VAL A CA 1
ATOM 722 C C . VAL A 1 100 ? -9.986 -6.060 20.223 1.00 88.88 100 VAL A C 1
ATOM 724 O O . VAL A 1 100 ? -10.171 -5.503 19.143 1.00 88.88 100 VAL A O 1
ATOM 727 N N . THR A 1 101 ? -10.977 -6.609 20.928 1.00 89.69 101 THR A N 1
ATOM 728 C CA . THR A 1 101 ? -12.377 -6.593 20.497 1.00 89.69 101 THR A CA 1
ATOM 729 C C . THR A 1 101 ? -12.893 -5.162 20.355 1.00 89.69 101 THR A C 1
ATOM 731 O O . THR A 1 101 ? -13.518 -4.836 19.348 1.00 89.69 101 THR A O 1
ATOM 734 N N . GLU A 1 102 ? -12.597 -4.282 21.314 1.00 90.62 102 GLU A N 1
ATOM 735 C CA . GLU A 1 102 ? -12.981 -2.869 21.248 1.00 90.62 102 GLU A CA 1
ATOM 736 C C . GLU A 1 102 ? -12.276 -2.136 20.101 1.00 90.62 102 GLU A C 1
ATOM 738 O O . GLU A 1 102 ? -12.927 -1.442 19.322 1.00 90.62 102 GLU A O 1
ATOM 743 N N . ALA A 1 103 ? -10.969 -2.346 19.916 1.00 89.69 103 ALA A N 1
ATOM 744 C CA . ALA A 1 103 ? -10.233 -1.766 18.794 1.00 89.69 103 ALA A CA 1
ATOM 745 C C . ALA A 1 103 ? -10.810 -2.214 17.440 1.00 89.69 103 ALA A C 1
ATOM 747 O O . ALA A 1 103 ? -11.037 -1.381 16.562 1.00 89.69 103 ALA A O 1
ATOM 748 N N . ALA A 1 104 ? -11.120 -3.504 17.288 1.00 88.06 104 ALA A N 1
ATOM 749 C CA . ALA A 1 104 ? -11.733 -4.049 16.080 1.00 88.06 104 ALA A CA 1
ATOM 750 C C . ALA A 1 104 ? -13.155 -3.506 15.850 1.00 88.06 104 ALA A C 1
ATOM 752 O O . ALA A 1 104 ? -13.549 -3.262 14.710 1.00 88.06 104 ALA A O 1
ATOM 753 N N . ARG A 1 105 ? -13.927 -3.256 16.919 1.00 87.38 105 ARG A N 1
ATOM 754 C CA . ARG A 1 105 ? -15.249 -2.612 16.835 1.00 87.38 105 ARG A CA 1
ATOM 755 C C . ARG A 1 105 ? -15.166 -1.133 16.469 1.00 87.38 105 ARG A C 1
ATOM 757 O O . ARG A 1 105 ? -16.038 -0.667 15.737 1.00 87.38 105 ARG A O 1
ATOM 764 N N . ARG A 1 106 ? -14.154 -0.416 16.960 1.00 90.12 106 ARG A N 1
ATOM 765 C CA . ARG A 1 106 ? -13.910 1.002 16.660 1.00 90.12 106 ARG A CA 1
ATOM 766 C C . ARG A 1 106 ? -13.393 1.211 15.237 1.00 90.12 106 ARG A C 1
ATOM 768 O O . ARG A 1 106 ? -13.733 2.212 14.619 1.00 90.12 106 ARG A O 1
ATOM 775 N N . HIS A 1 107 ? -12.611 0.262 14.724 1.00 89.81 107 HIS A N 1
ATOM 776 C CA . HIS A 1 107 ? -11.939 0.326 13.424 1.00 89.81 107 HIS A CA 1
ATOM 777 C C . HIS A 1 107 ? -12.435 -0.745 12.444 1.00 89.81 107 HIS A C 1
ATOM 779 O O . HIS A 1 107 ? -11.649 -1.380 11.740 1.00 89.81 107 HIS A O 1
ATOM 785 N N . ARG A 1 108 ? -13.759 -0.941 12.368 1.00 87.31 108 ARG A N 1
ATOM 786 C CA . ARG A 1 108 ? -14.394 -1.927 11.468 1.00 87.31 108 ARG A CA 1
ATOM 787 C C . ARG A 1 108 ? -14.107 -1.679 9.987 1.00 87.31 108 ARG A C 1
ATOM 789 O O . ARG A 1 108 ? -14.335 -2.570 9.171 1.00 87.31 108 ARG A O 1
ATOM 796 N N . GLY A 1 109 ? -13.646 -0.479 9.630 1.00 88.31 109 GLY A N 1
ATOM 797 C CA . GLY A 1 109 ? -13.277 -0.129 8.263 1.00 88.31 109 GLY A CA 1
ATOM 798 C C . GLY A 1 109 ? -11.843 -0.475 7.875 1.00 88.31 109 GLY A C 1
ATOM 799 O O . GLY A 1 109 ? -11.513 -0.427 6.692 1.00 88.31 109 GLY A O 1
ATOM 800 N N . VAL A 1 110 ? -10.986 -0.848 8.827 1.00 90.38 110 VAL A N 1
ATOM 801 C CA . VAL A 1 110 ? -9.611 -1.259 8.522 1.00 90.38 110 VAL A CA 1
ATOM 802 C C . VAL A 1 110 ? -9.622 -2.620 7.829 1.00 90.38 110 VAL A C 1
ATOM 804 O O . VAL A 1 110 ? -10.406 -3.510 8.176 1.00 90.38 110 VAL A O 1
ATOM 807 N N . ARG A 1 111 ? -8.770 -2.778 6.816 1.00 89.19 111 ARG A N 1
ATOM 808 C CA . ARG A 1 111 ? -8.596 -4.029 6.073 1.00 89.19 111 ARG A CA 1
ATOM 809 C C . ARG A 1 111 ? -7.155 -4.514 6.130 1.00 89.19 111 ARG A C 1
ATOM 811 O O . ARG A 1 111 ? -6.224 -3.739 6.330 1.00 89.19 111 ARG A O 1
ATOM 818 N N . SER A 1 112 ? -6.997 -5.817 5.920 1.00 88.38 112 SER A N 1
ATOM 819 C CA . SER A 1 112 ? -5.705 -6.476 5.729 1.00 88.38 112 SER A CA 1
ATOM 820 C C . SER A 1 112 ? -5.641 -7.011 4.301 1.00 88.38 112 SER A C 1
ATOM 822 O O . SER A 1 112 ? -6.063 -8.136 4.015 1.00 88.38 112 SER A O 1
ATOM 824 N N . GLY A 1 113 ? -5.181 -6.155 3.392 1.00 91.12 113 GLY A N 1
ATOM 825 C CA . GLY A 1 113 ? -4.944 -6.509 1.999 1.00 91.12 113 GLY A CA 1
ATOM 826 C C . GLY A 1 113 ? -3.570 -7.122 1.768 1.00 91.12 113 GLY A C 1
ATOM 827 O O . GLY A 1 113 ? -2.815 -7.409 2.700 1.00 91.12 113 GLY A O 1
ATOM 828 N N . ALA A 1 114 ? -3.226 -7.305 0.500 1.00 89.38 114 ALA A N 1
ATOM 829 C CA . ALA A 1 114 ? -1.912 -7.783 0.091 1.00 89.38 114 ALA A CA 1
ATOM 830 C C . ALA A 1 114 ? -1.348 -6.886 -1.013 1.00 89.38 114 ALA A C 1
ATOM 832 O O . ALA A 1 114 ? -2.040 -6.616 -1.987 1.00 89.38 114 ALA A O 1
ATOM 833 N N . SER A 1 115 ? -0.084 -6.471 -0.880 1.00 87.06 115 SER A N 1
ATOM 834 C CA . SER A 1 115 ? 0.632 -5.733 -1.930 1.00 87.06 115 SER A CA 1
ATOM 835 C C . SER A 1 115 ? 1.055 -6.621 -3.098 1.00 87.06 115 SER A C 1
ATOM 837 O O . SER A 1 115 ? 1.423 -6.100 -4.139 1.00 87.06 115 SER A O 1
ATOM 839 N N . GLY A 1 116 ? 1.077 -7.950 -2.928 1.00 85.19 116 GLY A N 1
ATOM 840 C CA . GLY A 1 116 ? 1.582 -8.878 -3.951 1.00 85.19 116 GLY A CA 1
ATOM 841 C C . GLY A 1 116 ? 3.081 -8.738 -4.250 1.00 85.19 116 GLY A C 1
ATOM 842 O O . GLY A 1 116 ? 3.601 -9.452 -5.101 1.00 85.19 116 GLY A O 1
ATOM 843 N N . ASP A 1 117 ? 3.773 -7.861 -3.522 1.00 82.12 117 ASP A N 1
ATOM 844 C CA . ASP A 1 117 ? 5.166 -7.499 -3.734 1.00 82.12 117 ASP A CA 1
ATOM 845 C C . ASP A 1 117 ? 5.975 -7.814 -2.475 1.00 82.12 117 ASP A C 1
ATOM 847 O O . ASP A 1 117 ? 5.926 -7.097 -1.469 1.00 82.12 117 ASP A O 1
ATOM 851 N N . LEU A 1 118 ? 6.684 -8.941 -2.529 1.00 84.94 118 LEU A N 1
ATOM 852 C CA . LEU A 1 118 ? 7.486 -9.421 -1.413 1.00 84.94 118 LEU A CA 1
ATOM 853 C C . LEU A 1 118 ? 8.720 -8.550 -1.192 1.00 84.94 118 LEU A C 1
ATOM 855 O O . LEU A 1 118 ? 9.069 -8.291 -0.045 1.00 84.94 118 LEU A O 1
ATOM 859 N N . TYR A 1 119 ? 9.396 -8.117 -2.257 1.00 86.31 119 TYR A N 1
ATOM 860 C CA . TYR A 1 119 ? 10.697 -7.461 -2.133 1.00 86.31 119 TYR A CA 1
ATOM 861 C C . TYR A 1 119 ? 10.569 -6.121 -1.412 1.00 86.31 119 TYR A C 1
ATOM 863 O O . TYR A 1 119 ? 11.284 -5.865 -0.438 1.00 86.31 119 TYR A O 1
ATOM 871 N N . HIS A 1 120 ? 9.603 -5.307 -1.845 1.00 87.56 120 HIS A N 1
ATOM 872 C CA . HIS A 1 120 ? 9.387 -3.972 -1.292 1.00 87.56 120 HIS A CA 1
ATOM 873 C C . HIS A 1 120 ? 8.863 -4.005 0.145 1.00 87.56 120 HIS A C 1
ATOM 875 O O . HIS A 1 120 ? 9.086 -3.047 0.870 1.00 87.56 120 HIS A O 1
ATOM 881 N N . ALA A 1 121 ? 8.242 -5.104 0.588 1.00 86.44 121 ALA A N 1
ATOM 882 C CA . ALA A 1 121 ? 7.843 -5.286 1.985 1.00 86.44 121 ALA A CA 1
ATOM 883 C C . ALA A 1 121 ? 8.958 -5.898 2.852 1.00 86.44 121 ALA A C 1
ATOM 885 O O . ALA A 1 121 ? 9.204 -5.445 3.969 1.00 86.44 121 ALA A O 1
ATOM 886 N N . LEU A 1 122 ? 9.648 -6.925 2.349 1.00 89.88 122 LEU A N 1
ATOM 887 C CA . LEU A 1 122 ? 10.596 -7.726 3.122 1.00 89.88 122 LEU A CA 1
ATOM 888 C C . LEU A 1 122 ? 11.865 -6.948 3.473 1.00 89.88 122 LEU A C 1
ATOM 890 O O . LEU A 1 122 ? 12.334 -7.029 4.608 1.00 89.88 122 LEU A O 1
ATOM 894 N N . LEU A 1 123 ? 12.422 -6.198 2.519 1.00 89.75 123 LEU A N 1
ATOM 895 C CA . LEU A 1 123 ? 13.680 -5.485 2.731 1.00 89.75 123 LEU A CA 1
ATOM 896 C C . LEU A 1 123 ? 13.564 -4.437 3.858 1.00 89.75 123 LEU A C 1
ATOM 898 O O . LEU A 1 123 ? 14.361 -4.515 4.799 1.00 89.75 123 LEU A O 1
ATOM 902 N N . PRO A 1 124 ? 12.569 -3.525 3.863 1.00 87.62 124 PRO A N 1
ATOM 903 C CA . PRO A 1 124 ? 12.383 -2.600 4.979 1.00 87.62 124 PRO A CA 1
ATOM 904 C C . PRO A 1 124 ? 12.086 -3.312 6.301 1.00 87.62 124 PRO A C 1
ATOM 906 O O . PRO A 1 124 ? 12.589 -2.885 7.338 1.00 87.62 124 PRO A O 1
ATOM 909 N N . THR A 1 125 ? 11.323 -4.414 6.286 1.00 89.31 125 THR A N 1
ATOM 910 C CA . THR A 1 125 ? 11.045 -5.201 7.498 1.00 89.31 125 THR A CA 1
ATOM 911 C C . THR A 1 125 ? 12.317 -5.779 8.114 1.00 89.31 125 THR A C 1
ATOM 913 O O . THR A 1 125 ? 12.471 -5.707 9.330 1.00 89.31 125 THR A O 1
ATOM 916 N N . ILE A 1 126 ? 13.242 -6.315 7.311 1.00 92.31 126 ILE A N 1
ATOM 917 C CA . ILE A 1 126 ? 14.530 -6.825 7.809 1.00 92.31 126 ILE A CA 1
ATOM 918 C C . ILE A 1 126 ? 15.370 -5.681 8.383 1.00 92.31 126 ILE A C 1
ATOM 920 O O . ILE A 1 126 ? 15.911 -5.802 9.481 1.00 92.31 126 ILE A O 1
ATOM 924 N N . LEU A 1 127 ? 15.470 -4.560 7.664 1.00 90.06 127 LEU A N 1
ATOM 925 C CA . LEU A 1 127 ? 16.268 -3.415 8.107 1.00 90.06 127 LEU A CA 1
ATOM 926 C C . LEU A 1 127 ? 15.743 -2.837 9.430 1.00 90.06 127 LEU A C 1
ATOM 928 O O . LEU A 1 127 ? 16.531 -2.591 10.342 1.00 90.06 127 LEU A O 1
ATOM 932 N N . ALA A 1 128 ? 14.421 -2.718 9.577 1.00 88.69 128 ALA A N 1
ATOM 933 C CA . ALA A 1 128 ? 13.761 -2.206 10.778 1.00 88.69 128 ALA A CA 1
ATOM 934 C C . ALA A 1 128 ? 13.969 -3.075 12.034 1.00 88.69 128 ALA A C 1
ATOM 936 O O . ALA A 1 128 ? 13.710 -2.622 13.140 1.00 88.69 12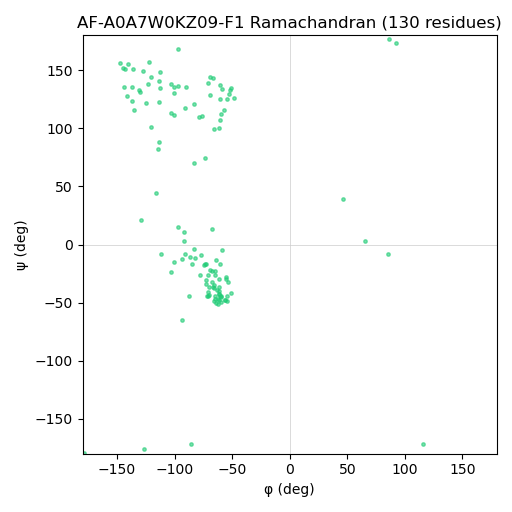8 ALA A O 1
ATOM 937 N N . GLN A 1 129 ? 14.463 -4.310 11.915 1.00 92.19 129 GLN A N 1
ATOM 938 C CA . GLN A 1 129 ? 14.797 -5.128 13.090 1.00 92.19 129 GLN A CA 1
ATOM 939 C C . GLN A 1 129 ? 16.071 -4.663 13.801 1.00 92.19 129 GLN A C 1
ATOM 941 O O . GLN A 1 129 ? 16.343 -5.079 14.926 1.00 92.19 129 GLN A O 1
ATOM 946 N N . ARG A 1 130 ? 16.902 -3.857 13.133 1.00 90.31 130 ARG A N 1
ATOM 947 C CA . ARG A 1 130 ? 18.226 -3.456 13.631 1.00 90.31 130 ARG A CA 1
ATOM 948 C C . ARG A 1 130 ? 18.318 -1.982 13.997 1.00 90.31 130 ARG A C 1
ATOM 950 O O . ARG A 1 130 ? 19.326 -1.582 14.573 1.00 90.31 130 ARG A O 1
ATOM 957 N N . ILE A 1 131 ? 17.292 -1.204 13.678 1.00 80.62 131 ILE A N 1
ATOM 958 C CA . ILE A 1 131 ? 17.200 0.236 13.920 1.00 80.62 131 ILE A CA 1
ATOM 959 C C . ILE A 1 131 ? 15.806 0.551 14.462 1.00 80.62 131 ILE A C 1
ATOM 961 O O . ILE A 1 131 ? 14.866 -0.182 14.175 1.00 80.62 131 ILE A O 1
ATOM 965 N N . THR A 1 132 ? 15.679 1.598 15.277 1.00 64.94 132 THR A N 1
ATOM 966 C CA . THR A 1 132 ? 14.398 2.017 15.879 1.00 64.94 132 THR A CA 1
ATOM 967 C C . THR A 1 132 ? 13.983 3.374 15.346 1.00 64.94 132 THR A C 1
ATOM 969 O O . THR A 1 132 ? 14.890 4.221 15.183 1.00 64.94 132 THR A O 1
#

Solvent-accessible surface area (backbone atoms only — not comparable to full-atom values): 7606 Å² total; per-residue (Å²): 126,71,54,78,44,67,63,52,88,61,69,48,76,82,54,73,68,34,64,59,69,27,50,48,78,76,36,76,60,96,80,31,91,44,40,50,79,52,96,42,34,36,42,38,54,50,81,45,98,62,32,51,21,38,32,37,39,39,38,71,85,66,44,57,38,36,37,18,28,59,73,10,1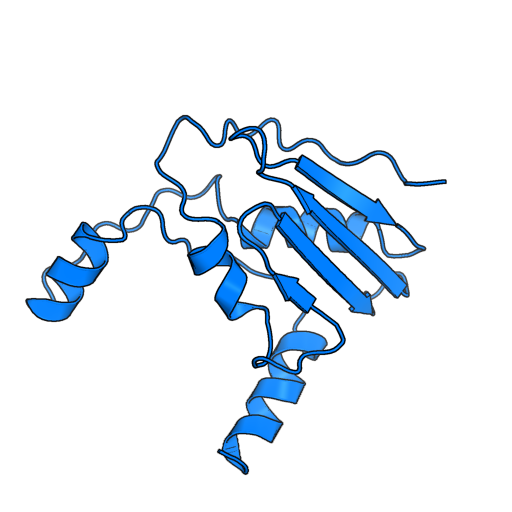2,72,62,47,39,54,19,57,54,37,28,53,33,82,89,54,81,76,80,77,72,59,98,77,47,74,70,59,34,49,51,44,67,75,44,63,26,53,40,87,41,45,62,89,52,62,67,81,52,48,54,58,55,60,55,53,74,79,52,134

Nearest PDB structures (foldseek):
  3ogd-assembly1_A  TM=6.753E-01  e=2.147E-01  Escherichia coli K-12
  2jhj-assembly1_A  TM=6.923E-01  e=4.407E-01  Archaeoglobus fulgidus
  3em0-assembly1_A  TM=7.785E-01  e=1.647E+00  Danio rerio
  6slc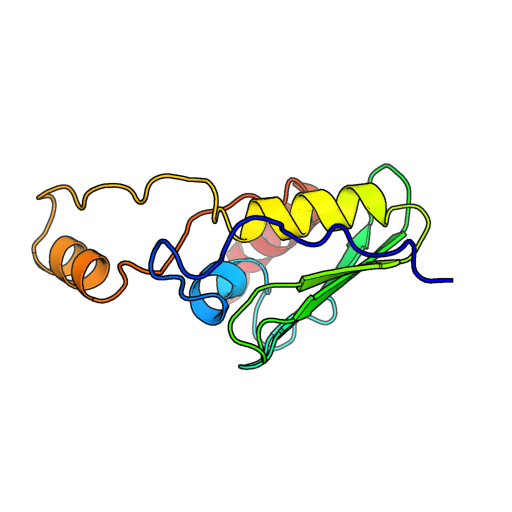-assembly1_BBB  TM=4.351E-01  e=1.552E+00  Streptomyces sp. Ag82_O1-9
  6suj-assembly1_DDD  TM=5.116E-01  e=2.661E+00  Streptomyces sp. Ag82_O1-9

pLDDT: mean 84.93, std 13.84, range [42.09, 97.06]

Foldseek 3Di:
DWPAAPFPPLFCPPFAADCQQLCVLLQLDPPRPAWDGDPFWIWGWDQDPQGTKIWIWGCNVVGTTIIMDDSCGVVQSVLSVQSRVSVDDQDQDDPDDPVSNVVCVVPVNHDHGGSPDCPSNVVSVVVVVPPD

Radius of gyration: 15.52 Å; Cα contacts (8 Å, |Δi|>4): 216; chains: 1; bounding box: 40×25×47 Å

=== Feature glossary ===
The record interleaves many kinds of information about one protein. Here is each kind framed as the question it answers.

Q: What are the backbone torsion angles?
A: φ (phi) and ψ (psi) are the two rotatable backbone dihedrals per residue: φ is the C(i-1)–N–Cα–C torsion, ψ is the N–Cα–C–N(i+1) torsion, both in degrees on (−180°, 180°]. α-helical residues cluster near (−60°, −45°); β-strand residues near (−120°, +130°). A Ramachandran plot is simply a scatter of (φ, ψ) for every residue.

Q: What is the amino-acid chain?
A: This is the polypeptide sequence — one letter per residue, N-terminus first. Length ranges from a few dozen residues for small domains to over a thousand for large multi-domain proteins.

Q: How mobile is each atom in the crystal?
A: For experimental (PDB) structures, the B-factor (temperature factor) quantifies the positional spread of each atom in the crystal — a combination of thermal vibration and static disorder — in units of Å². High B-factors mark flexible loops or poorly resolved regions; low B-factors mark the rigid, well-ordered core.

Q: Are the domains correctly placed relative to each other?
A: Predicted Aligned Error (PAE) is an AlphaFold confidence matrix: entry (i, j) is the expected error in the position of residue j, in ångströms, when the prediction is superimposed on the true structure at residue i. Low PAE within a block of residues means that block is internally rigid and well-predicted; high PAE between two blocks means their relative placement is uncertain even if each block individually is confident.

Q: How confident is the AlphaFold model at each residue?
A: pLDDT is the predicted lDDT-Cα score: AlphaFold's confidence that the local environment of each residue (all inter-atomic distances within 15 Å) is correctly placed. It is a per-residue number between 0 and 100, with higher meaning more reliable.

Q: What family and function is it annotated with?
A: Functional annotations link the protein to curated databases. InterPro entries identify conserved domains and families by matching the sequence against member-database signatures (Pfam, PROSITE, CDD, …). Gene Ontology (GO) terms describe molecular function, biological process, and cellular component in a controlled vocabulary. CATH places the structure in a hierarchical fold classification (Class/Architecture/Topology/Homologous-superfamily). The organism is the source species.

Q: How big and how compact is the whole molecule?
A: Three whole-structure scalars: the radius of gyration (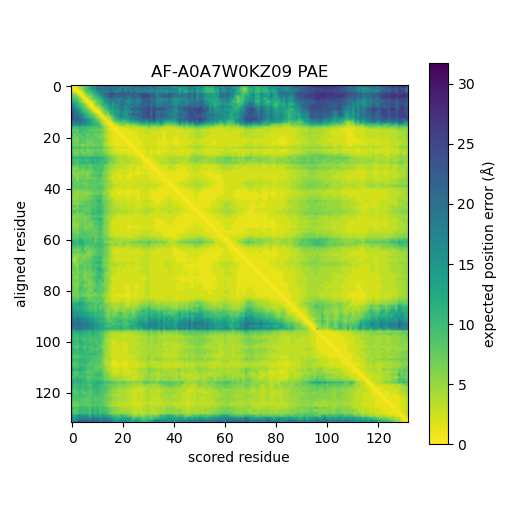RMS distance of Cα from centroid, in Å), the count of Cα–Cα contacts (pairs closer than 8 Å and separated by more than four residues in sequence — i.e. tertiary, not local, contacts), and the bounding-box dimensions. Together they distinguish compact globular folds from extended fibres or disordered chains.

Q: What known structures does this most resemble?
A: The Foldseek neighbor list gives the closest experimentally determined structures in the PDB, ranked by structural alignment. TM-score near 1 means near-identical fold; near 0.3 means only rough topology match. This is how one finds what a novel AlphaFold prediction most resembles in the solved-structure universe.

Q: Which residues are buried vs exposed?
A: SASA measures how much of the protein is reachable by solvent. It is computed by rolling a water-sized probe over the atomic surface and summing the exposed area (Å²). Per-residue SASA distinguishes core (buried, low SASA) from surface (exposed, high SASA) residues; total SASA is a whole-molecule size measure.

Q: Which residues are in helices, strands, or loops?
A: Eight-state secondary structure (DSSP): H is the canonical α-helix, G the tighter 3₁₀-helix, I the wider π-helix; E/B are β-structure, T and S are turns and bends, and '-' is everything else. DSSP derives these from the pattern of main-chain N–H···O=C hydrogen bonds, not from the sequence.

Q: Where is each backbone atom in 3D?
A: Structure coordinates are given as an mmCIF _atom_site loop: one row per atom with element, residue name, chain id, sequence number, and x/y/z position in Å. Only the four main-chain atoms per residue are included here; side chains are omitted to keep the record compact.

Q: What if only a Cα trace is available?
A: Three-state secondary structure (P-SEA) collapses the eight DSSP classes into helix (a), strand (b), and coil (c). P-SEA assigns these from Cα geometry alone — distances and angles — without requiring backbone oxygens, so it works on any Cα trace.

Q: What do the rendered images show?
A: The six renders are orthographic views along the three Cartesian axes in both directions. Representation (cartoon, sticks, or surface) and color scheme (sequence-rainbow or by-chain) vary across proteins so the training set covers all the common visualization conventions.

Q: What does the local fold look like, 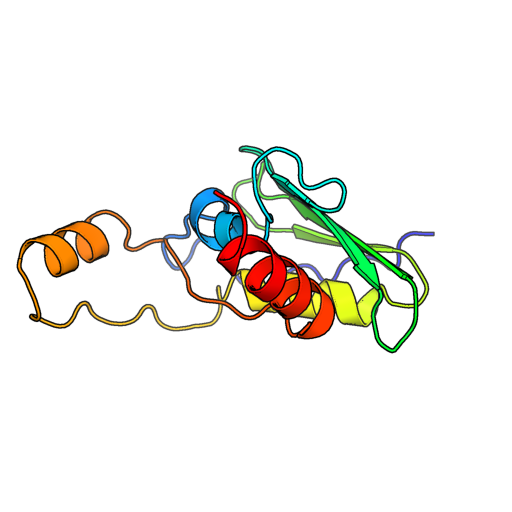residue by residue?
A: Foldseek's 3Di representation compresses backbone geometry into a per-residue letter drawn from a learned twenty-state alphabet. It captures the tertiary interaction pattern around each residue — which residues are packed against it in space, regardless of where they are in sequence.

Q: What do the diagnostic plots show?
A: The contact map is a binary N×N matrix image: pixel (i, j) is dark where Cα_i and Cα_j are within 8 Å and |i−j|>4. Because the |i−j|>4 filter removes local helical contacts, off-diagonal stripes parallel to the main diagonal indicate parallel β-sheets; stripes perpendicular to it indicate antiparallel β-sheets. The Ramachandran plot scatters every residue's (φ, ψ) pair against the sterically allowed regions. The PAE heatmap renders the predicted-aligned-error matrix.